Protein AF-A0A1I7U5K6-F1 (afdb_monomer_lite)

Radius of gyration: 32.51 Å; chains: 1; bounding box: 69×45×78 Å

Sequence (133 aa):
MLSASCRSSLAIRRLVSTSRSLNSSDKLPQETTKFSQIQKKKDDDMLETIDIEDLPRPQKRFAKQFEKVNQERVKEIFAKNYKNHISFAVLVGVVIGIYWYTMYSVKQETFLEEIDEEMAATNPKTHGHLAKK

Structure (mmCIF, N/CA/C/O backbone):
data_AF-A0A1I7U5K6-F1
#
_entry.id   AF-A0A1I7U5K6-F1
#
loop_
_atom_site.group_PDB
_atom_site.id
_atom_site.type_symbol
_atom_site.label_atom_id
_atom_site.label_alt_id
_atom_site.label_comp_id
_atom_site.label_asym_id
_atom_site.label_entity_id
_atom_site.label_seq_id
_atom_site.pdbx_PDB_ins_code
_atom_site.Cartn_x
_atom_site.Cartn_y
_atom_site.Cartn_z
_atom_site.occupancy
_atom_site.B_iso_or_equiv
_atom_site.auth_seq_id
_atom_site.auth_comp_id
_atom_site.auth_asym_id
_atom_site.auth_atom_id
_atom_site.pdbx_PDB_model_num
ATOM 1 N N . MET A 1 1 ? 35.101 -26.975 34.981 1.00 41.09 1 MET A N 1
ATOM 2 C CA . MET A 1 1 ? 33.632 -27.014 35.159 1.00 41.09 1 MET A CA 1
ATOM 3 C C . MET A 1 1 ? 33.004 -26.401 33.910 1.00 41.09 1 MET A C 1
ATOM 5 O O . MET A 1 1 ? 33.048 -25.194 33.768 1.00 41.09 1 MET A O 1
ATOM 9 N N . LEU A 1 2 ? 32.842 -27.144 32.813 1.00 43.34 2 LEU A N 1
ATOM 10 C CA . LEU A 1 2 ? 31.689 -27.987 32.444 1.00 43.34 2 LEU A CA 1
ATOM 11 C C . LEU A 1 2 ? 30.327 -27.261 32.475 1.00 43.34 2 LEU A C 1
ATOM 13 O O . LEU A 1 2 ? 29.670 -27.211 33.502 1.00 43.34 2 LEU A O 1
ATOM 17 N N . SER A 1 3 ? 29.944 -26.806 31.275 1.00 44.09 3 SER A N 1
ATOM 18 C CA . SER A 1 3 ? 28.617 -26.894 30.645 1.00 44.09 3 SER A CA 1
ATOM 19 C C . SER A 1 3 ? 27.432 -26.137 31.258 1.00 44.09 3 SER A C 1
ATOM 21 O O . SER A 1 3 ? 26.867 -26.540 32.268 1.00 44.09 3 SER A O 1
ATOM 23 N N . ALA A 1 4 ? 26.941 -25.136 30.521 1.00 52.34 4 ALA A N 1
ATOM 24 C CA . ALA A 1 4 ? 25.545 -24.711 30.569 1.00 52.34 4 ALA A CA 1
ATOM 25 C C . ALA A 1 4 ? 24.946 -24.834 29.159 1.00 52.34 4 ALA A C 1
ATOM 27 O O . ALA A 1 4 ? 25.047 -23.947 28.315 1.00 52.34 4 ALA A O 1
ATOM 28 N N . SER A 1 5 ? 24.362 -26.003 28.908 1.00 53.06 5 SER A N 1
ATOM 29 C CA . SER A 1 5 ? 23.528 -26.319 27.753 1.00 53.06 5 SER A CA 1
ATOM 30 C C . SER A 1 5 ? 22.145 -25.697 27.954 1.00 53.06 5 SER A C 1
ATOM 32 O O . SER A 1 5 ? 21.392 -26.163 28.806 1.00 53.06 5 SER A O 1
ATOM 34 N N . CYS A 1 6 ? 21.780 -24.687 27.162 1.00 48.22 6 CYS A N 1
ATOM 35 C CA . CYS A 1 6 ? 20.410 -24.175 27.103 1.00 48.22 6 CYS A CA 1
ATOM 36 C C . CYS A 1 6 ? 19.842 -24.452 25.704 1.00 48.22 6 CYS A C 1
ATOM 38 O O . CYS A 1 6 ? 20.168 -23.773 24.733 1.00 48.22 6 CYS A O 1
ATOM 40 N N . ARG A 1 7 ? 19.050 -25.524 25.587 1.00 52.50 7 ARG A N 1
ATOM 41 C CA . ARG A 1 7 ? 18.371 -25.925 24.348 1.00 52.50 7 ARG A CA 1
ATOM 42 C C . ARG A 1 7 ? 17.072 -25.131 24.211 1.00 52.50 7 ARG A C 1
ATOM 44 O O . ARG A 1 7 ? 16.110 -25.401 24.923 1.00 52.50 7 ARG A O 1
ATOM 51 N N . SER A 1 8 ? 17.024 -24.188 23.276 1.00 52.41 8 SER A N 1
ATOM 52 C CA . SER A 1 8 ? 15.787 -23.543 22.837 1.00 52.41 8 SER A CA 1
ATOM 53 C C . SER A 1 8 ? 15.010 -24.497 21.923 1.00 52.41 8 SER A C 1
ATOM 55 O O . SER A 1 8 ? 15.346 -24.715 20.762 1.00 52.41 8 SER A O 1
ATOM 57 N N . SER A 1 9 ? 13.965 -25.121 22.467 1.00 55.75 9 SER A N 1
ATOM 58 C CA . SER A 1 9 ? 13.021 -25.922 21.686 1.00 55.75 9 SER A CA 1
ATOM 59 C C . SER A 1 9 ? 12.075 -24.986 20.926 1.00 55.75 9 SER A C 1
ATOM 61 O O . SER A 1 9 ? 11.145 -24.422 21.499 1.00 55.75 9 SER A O 1
ATOM 63 N N . LEU A 1 10 ? 12.333 -24.783 19.633 1.00 54.69 10 LEU A N 1
ATOM 64 C CA . LEU A 1 10 ? 11.419 -24.098 18.719 1.00 54.69 10 LEU A CA 1
ATOM 65 C C . LEU A 1 10 ? 10.392 -25.109 18.193 1.00 54.69 10 LEU A C 1
ATOM 67 O O . LEU A 1 10 ? 10.672 -25.902 17.296 1.00 54.69 10 LEU A O 1
ATOM 71 N N . ALA A 1 11 ? 9.189 -25.091 18.766 1.00 59.56 11 ALA A N 1
ATOM 72 C CA . ALA A 1 11 ? 8.063 -25.879 18.281 1.00 59.56 11 ALA A CA 1
ATOM 73 C C . ALA A 1 11 ? 7.443 -25.215 17.037 1.00 59.56 11 ALA A C 1
ATOM 75 O O . ALA A 1 11 ? 6.704 -24.236 17.137 1.00 59.56 11 ALA A O 1
ATOM 76 N N . ILE A 1 12 ? 7.727 -25.768 15.857 1.00 59.75 12 ILE A N 1
ATOM 77 C CA . ILE A 1 12 ? 7.105 -25.374 14.587 1.00 59.75 12 ILE A CA 1
ATOM 78 C C . ILE A 1 12 ? 5.692 -25.970 14.542 1.00 59.75 12 ILE A C 1
ATOM 80 O O . ILE A 1 12 ? 5.506 -27.156 14.265 1.00 59.75 12 ILE A O 1
ATOM 84 N N . ARG A 1 13 ? 4.672 -25.155 14.831 1.00 61.38 13 ARG A N 1
ATOM 85 C CA . ARG A 1 13 ? 3.268 -25.541 14.630 1.00 61.38 13 ARG A CA 1
ATOM 86 C C . ARG A 1 13 ? 2.928 -25.421 13.144 1.00 61.38 13 ARG A C 1
ATOM 88 O O . ARG A 1 13 ? 2.903 -24.324 12.596 1.00 61.38 13 ARG A O 1
ATOM 95 N N . ARG A 1 14 ? 2.675 -26.561 12.496 1.00 56.38 14 ARG A N 1
ATOM 96 C CA . ARG A 1 14 ? 2.161 -26.639 11.121 1.00 56.38 14 ARG A CA 1
ATOM 97 C C . ARG A 1 14 ? 0.759 -26.022 11.062 1.00 56.38 14 ARG A C 1
ATOM 99 O O . ARG A 1 14 ? -0.131 -26.463 11.784 1.00 56.38 14 ARG A O 1
ATOM 106 N N . LEU A 1 15 ? 0.567 -25.028 10.198 1.00 60.62 15 LEU A N 1
ATOM 107 C CA . LEU A 1 15 ? -0.748 -24.500 9.837 1.00 60.62 15 LEU A CA 1
ATOM 108 C C . LEU A 1 15 ? -1.299 -25.324 8.668 1.00 60.62 15 LEU A C 1
ATOM 110 O O . LEU A 1 15 ? -0.674 -25.406 7.613 1.00 60.62 15 LEU A O 1
ATOM 114 N N . VAL A 1 16 ? -2.454 -25.954 8.871 1.00 57.62 16 VAL A N 1
ATOM 115 C CA . VAL A 1 16 ? -3.219 -26.616 7.809 1.00 57.62 16 VAL A CA 1
ATOM 116 C C . VAL A 1 16 ? -4.015 -25.542 7.071 1.00 57.62 16 VAL A C 1
ATOM 118 O O . VAL A 1 16 ? -4.807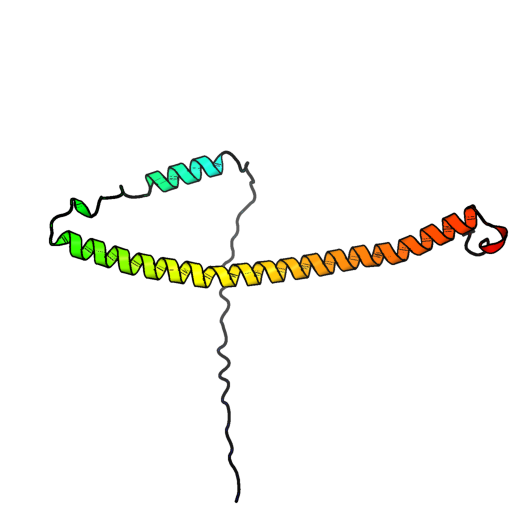 -24.820 7.674 1.00 57.62 16 VAL A O 1
ATOM 121 N N . SER A 1 17 ? -3.756 -25.420 5.771 1.00 49.94 17 SER A N 1
ATOM 122 C CA . SER A 1 17 ? -4.464 -24.531 4.852 1.00 49.94 17 SER A CA 1
ATOM 123 C C . SER A 1 17 ? -5.776 -25.185 4.423 1.00 49.94 17 SER A C 1
ATOM 125 O O . SER A 1 17 ? -5.759 -26.249 3.806 1.00 49.94 17 SER A O 1
ATOM 127 N N . THR A 1 18 ? -6.908 -24.557 4.740 1.00 57.91 18 THR A N 1
ATOM 128 C CA . THR A 1 18 ? -8.213 -24.926 4.180 1.00 57.91 18 THR A CA 1
ATOM 129 C C . THR A 1 18 ? -8.508 -23.987 3.018 1.00 57.91 18 THR A C 1
ATOM 131 O O . THR A 1 18 ? -8.932 -22.849 3.217 1.00 57.91 18 THR A O 1
ATOM 134 N N . SER A 1 19 ? -8.283 -24.454 1.793 1.00 50.62 19 SER A N 1
ATOM 135 C CA . SER A 1 19 ? -8.713 -23.776 0.573 1.00 50.62 19 SER A CA 1
ATOM 136 C C . SER A 1 19 ? -10.226 -23.941 0.399 1.00 50.62 19 SER A C 1
ATOM 138 O O . SER A 1 19 ? -10.729 -25.037 0.162 1.00 50.62 19 SER A O 1
ATOM 140 N N . ARG A 1 20 ? -10.978 -22.842 0.518 1.00 52.41 20 ARG A N 1
ATOM 141 C CA . ARG A 1 20 ? -12.389 -22.794 0.115 1.00 52.41 20 ARG A CA 1
ATOM 142 C C . ARG A 1 20 ? -12.460 -22.246 -1.312 1.00 52.41 20 ARG A C 1
ATOM 144 O O . ARG A 1 20 ? -12.141 -21.086 -1.548 1.00 52.41 20 ARG A O 1
ATOM 151 N N . SER A 1 21 ? -12.836 -23.115 -2.247 1.00 38.88 21 SER A N 1
ATOM 152 C CA . SER A 1 21 ? -13.135 -22.780 -3.642 1.00 38.88 21 SER A CA 1
ATOM 153 C C . SER A 1 21 ? -14.382 -21.891 -3.707 1.00 38.88 21 SER A C 1
ATOM 155 O O . SER A 1 21 ? -15.416 -22.230 -3.129 1.00 38.88 21 SER A O 1
ATOM 157 N N . LEU A 1 22 ? -14.270 -20.745 -4.380 1.00 42.78 22 LEU A N 1
ATOM 158 C CA . LEU A 1 22 ? -15.380 -19.853 -4.709 1.00 42.78 22 LEU A CA 1
ATOM 159 C C . LEU A 1 22 ? -15.510 -19.816 -6.232 1.00 42.78 22 LEU A C 1
ATOM 161 O O . LEU A 1 22 ? -14.758 -19.124 -6.912 1.00 42.78 22 LEU A O 1
ATOM 165 N N . ASN A 1 23 ? -16.469 -20.579 -6.753 1.00 46.06 23 ASN A N 1
ATOM 166 C CA . ASN A 1 23 ? -16.997 -20.373 -8.094 1.00 46.06 23 ASN A CA 1
ATOM 167 C C . ASN A 1 23 ? -17.968 -19.192 -8.036 1.00 46.06 23 ASN A C 1
ATOM 169 O O . ASN A 1 23 ? -19.039 -19.317 -7.445 1.00 46.06 23 ASN A O 1
ATOM 173 N N . SER A 1 24 ? -17.616 -18.081 -8.678 1.00 41.44 24 SER A N 1
ATOM 174 C CA . SER A 1 24 ? -18.558 -17.000 -8.964 1.00 41.44 24 SER A CA 1
ATOM 175 C C . SER A 1 24 ? -18.373 -16.572 -10.408 1.00 41.44 24 SER A C 1
ATOM 177 O O . SER A 1 24 ? -17.386 -15.934 -10.758 1.00 41.44 24 SER A O 1
ATOM 179 N N . SER A 1 25 ? -19.327 -16.984 -11.239 1.00 44.12 25 SER A N 1
ATOM 180 C CA . SER A 1 25 ? -19.475 -16.549 -12.619 1.00 44.12 25 SER A CA 1
ATOM 181 C C . SER A 1 25 ? -19.663 -15.036 -12.694 1.00 44.12 25 SER A C 1
ATOM 183 O O . SER A 1 25 ? -20.413 -14.446 -11.912 1.00 44.12 25 SER A O 1
ATOM 185 N N . ASP A 1 26 ? -18.986 -14.440 -13.668 1.00 49.00 26 ASP A N 1
ATOM 186 C CA . ASP A 1 26 ? -19.036 -13.029 -14.009 1.00 49.00 26 ASP A CA 1
ATOM 187 C C . ASP A 1 26 ? -20.462 -12.506 -14.198 1.00 49.00 26 ASP A C 1
ATOM 189 O O . ASP A 1 26 ? -21.263 -13.083 -14.936 1.00 49.00 26 ASP A O 1
ATOM 193 N N . LYS A 1 27 ? -20.731 -11.346 -13.591 1.00 47.31 27 LYS A N 1
ATOM 194 C CA . LYS A 1 27 ? -21.427 -10.214 -14.220 1.00 47.31 27 LYS A CA 1
ATOM 195 C C . LYS A 1 27 ? -21.234 -8.972 -13.354 1.00 47.31 27 LYS A C 1
ATOM 197 O O . LYS A 1 27 ? -21.650 -8.930 -12.200 1.00 47.31 27 LYS A O 1
ATOM 202 N N . LEU A 1 28 ? -20.581 -7.971 -13.939 1.00 45.38 28 LEU A N 1
ATOM 203 C CA . LEU A 1 28 ? -20.288 -6.658 -13.370 1.00 45.38 28 LEU A CA 1
ATOM 204 C C . LEU A 1 28 ? -21.487 -5.709 -13.569 1.00 45.38 28 LEU A C 1
ATOM 206 O O . LEU A 1 28 ? -21.922 -5.530 -14.705 1.00 45.38 28 LEU A O 1
ATOM 210 N N . PRO A 1 29 ? -22.013 -5.069 -12.507 1.00 47.97 29 PRO A N 1
ATOM 211 C CA . PRO A 1 29 ? -22.793 -3.844 -12.661 1.00 47.97 29 PRO A CA 1
ATOM 212 C C . PRO A 1 29 ? -22.330 -2.698 -11.742 1.00 47.97 29 PRO A C 1
ATOM 214 O O . PRO A 1 29 ? -22.178 -2.886 -10.529 1.00 47.97 29 PRO A O 1
ATOM 217 N N . GLN A 1 30 ? -22.162 -1.539 -12.396 1.00 47.91 30 GLN A N 1
ATOM 218 C CA . GLN A 1 30 ? -22.263 -0.130 -11.971 1.00 47.91 30 GLN A CA 1
ATOM 219 C C . GLN A 1 30 ? -22.218 0.168 -10.457 1.00 47.91 30 GLN A C 1
ATOM 221 O O . GLN A 1 30 ? -23.117 -0.186 -9.694 1.00 47.91 30 GLN A O 1
ATOM 226 N N . GLU A 1 31 ? -21.174 0.891 -10.043 1.00 52.00 31 GLU A N 1
ATOM 227 C CA . GLU A 1 31 ? -20.805 1.140 -8.641 1.00 52.00 31 GLU A CA 1
ATOM 228 C C . GLU A 1 31 ? -21.646 2.198 -7.903 1.00 52.00 31 GLU A C 1
ATOM 230 O O . GLU A 1 31 ? -21.684 2.193 -6.674 1.00 52.00 31 GLU A O 1
ATOM 235 N N . THR A 1 32 ? -22.372 3.081 -8.591 1.00 51.50 32 THR A N 1
ATOM 236 C CA . THR A 1 32 ? -23.015 4.241 -7.938 1.00 51.50 32 THR A CA 1
ATOM 237 C C . THR A 1 32 ? -24.357 3.917 -7.274 1.00 51.50 32 THR A C 1
ATOM 239 O O . THR A 1 32 ? -24.649 4.413 -6.187 1.00 51.50 32 THR A O 1
ATOM 242 N N . THR A 1 33 ? -25.174 3.041 -7.864 1.00 51.44 33 THR A N 1
ATOM 243 C CA . THR A 1 33 ? -26.511 2.706 -7.332 1.00 51.44 33 THR A CA 1
ATOM 244 C C . THR A 1 33 ? -26.448 1.720 -6.163 1.00 51.44 33 THR A C 1
ATOM 246 O O . THR A 1 33 ? -27.269 1.773 -5.247 1.00 51.44 33 THR A O 1
ATOM 249 N N . LYS A 1 34 ? -25.443 0.837 -6.150 1.00 55.66 34 LYS A N 1
ATOM 250 C CA . LYS A 1 34 ? -25.295 -0.186 -5.107 1.00 55.66 34 LYS A CA 1
ATOM 251 C C . LYS A 1 34 ? -24.977 0.410 -3.747 1.00 55.66 34 LYS A C 1
ATOM 253 O O . LYS A 1 34 ? -25.514 -0.067 -2.759 1.00 55.66 34 LYS A O 1
ATOM 258 N N . PHE A 1 35 ? -24.151 1.452 -3.680 1.00 55.44 35 PHE A N 1
ATOM 259 C CA . PHE A 1 35 ? -23.757 2.047 -2.401 1.00 55.44 35 PHE A CA 1
ATOM 260 C C . PHE A 1 35 ? -24.965 2.612 -1.634 1.00 55.44 35 PHE A C 1
ATOM 262 O O . PHE A 1 35 ? -25.117 2.360 -0.442 1.00 55.44 35 PHE A O 1
ATOM 269 N N . SER A 1 36 ? -25.880 3.277 -2.349 1.00 58.81 36 SER A N 1
ATOM 270 C CA . SER A 1 36 ? -27.155 3.776 -1.812 1.00 58.81 36 SER A CA 1
ATOM 271 C C . SER A 1 36 ? -28.072 2.648 -1.323 1.00 58.81 36 SER A C 1
ATOM 273 O O . SER A 1 36 ? -28.634 2.732 -0.232 1.00 58.81 36 SER A O 1
ATOM 275 N N . GLN A 1 37 ? -28.200 1.572 -2.105 1.00 59.66 37 GLN A N 1
ATOM 276 C CA . GLN A 1 37 ? -29.021 0.413 -1.739 1.00 59.66 37 GLN A CA 1
ATOM 277 C C . GLN A 1 37 ? -28.420 -0.388 -0.572 1.00 59.66 37 GLN A C 1
ATOM 279 O O . GLN A 1 37 ? -29.155 -0.927 0.248 1.00 59.66 37 GLN A O 1
ATOM 284 N N . ILE A 1 38 ? -27.089 -0.434 -0.467 1.00 60.00 38 ILE A N 1
ATOM 285 C CA . ILE A 1 38 ? -26.356 -1.087 0.625 1.00 60.00 38 ILE A CA 1
ATOM 286 C C . ILE A 1 38 ? -26.493 -0.305 1.934 1.00 60.00 38 ILE A C 1
ATOM 288 O O . ILE A 1 38 ? -26.584 -0.933 2.985 1.00 60.00 38 ILE A O 1
ATOM 292 N N . GLN A 1 39 ? -26.510 1.033 1.890 1.00 60.88 39 GLN A N 1
ATOM 293 C CA . GLN A 1 39 ? -26.769 1.849 3.081 1.00 60.88 39 GLN A CA 1
ATOM 294 C C . GLN A 1 39 ? -28.200 1.660 3.581 1.00 60.88 39 GLN A C 1
ATOM 296 O O . GLN A 1 39 ? -28.377 1.240 4.716 1.00 60.88 39 GLN A O 1
ATOM 301 N N . LYS A 1 40 ? -29.204 1.820 2.705 1.00 60.72 40 LYS A N 1
ATOM 302 C CA . LYS A 1 40 ? -30.614 1.636 3.091 1.00 60.72 40 LYS A CA 1
ATOM 303 C C . LYS A 1 40 ? -30.894 0.256 3.683 1.00 60.72 40 LYS A C 1
ATOM 305 O O . LYS A 1 40 ? -31.541 0.151 4.712 1.00 60.72 40 LYS A O 1
ATOM 310 N N . LYS A 1 41 ? -30.337 -0.801 3.082 1.00 62.75 41 LYS A N 1
ATOM 311 C CA . LYS A 1 41 ? -30.497 -2.161 3.606 1.00 62.75 41 LYS A CA 1
ATOM 312 C C . LYS A 1 41 ? -29.813 -2.362 4.965 1.00 62.75 41 LYS A C 1
ATOM 314 O O . LYS A 1 41 ? -30.313 -3.118 5.783 1.00 62.75 41 LYS A O 1
ATOM 319 N N . LYS A 1 42 ? -28.676 -1.702 5.213 1.00 62.12 42 LYS A N 1
ATOM 320 C CA . LYS A 1 42 ? -28.010 -1.754 6.522 1.00 62.12 42 LYS A CA 1
ATOM 321 C C . LYS A 1 42 ? -28.840 -1.090 7.608 1.00 62.12 42 LYS A C 1
ATOM 323 O O . LYS A 1 42 ? -28.871 -1.622 8.708 1.00 62.12 42 LYS A O 1
ATOM 328 N N . ASP A 1 43 ? -29.476 0.032 7.294 1.00 64.94 43 ASP A N 1
ATOM 329 C CA . ASP A 1 43 ? -30.257 0.797 8.262 1.00 64.94 43 ASP A CA 1
ATOM 330 C C . ASP A 1 43 ? -31.578 0.085 8.608 1.00 64.94 43 ASP A C 1
ATOM 332 O O . ASP A 1 43 ? -31.945 0.044 9.777 1.00 64.94 43 ASP A O 1
ATOM 336 N N . ASP A 1 44 ? -32.223 -0.569 7.631 1.00 69.88 44 ASP A N 1
ATOM 337 C CA . ASP A 1 44 ? -33.446 -1.368 7.843 1.00 69.88 44 ASP A CA 1
ATOM 338 C C . ASP A 1 44 ? -33.199 -2.662 8.654 1.00 69.88 44 ASP A C 1
ATOM 340 O O . ASP A 1 44 ? -34.097 -3.153 9.339 1.00 69.88 44 ASP A O 1
ATOM 344 N N . ASP A 1 45 ? -31.984 -3.221 8.594 1.00 71.81 45 ASP A N 1
ATOM 345 C CA . ASP A 1 45 ? -31.581 -4.420 9.347 1.00 71.81 45 ASP A CA 1
ATOM 346 C C . ASP A 1 45 ? -31.090 -4.088 10.781 1.00 71.81 45 ASP A C 1
ATOM 348 O O . ASP A 1 45 ? -30.804 -4.996 11.572 1.00 71.81 45 ASP A O 1
ATOM 352 N N . MET A 1 46 ? -30.957 -2.802 11.134 1.00 67.56 46 MET A N 1
ATOM 353 C CA . MET A 1 46 ? -30.513 -2.350 12.457 1.00 67.56 46 MET A CA 1
ATOM 354 C C . MET A 1 46 ? -31.711 -2.053 13.370 1.00 67.56 46 MET A C 1
ATOM 356 O O . MET A 1 46 ? -32.683 -1.423 12.971 1.00 67.56 46 MET A O 1
ATOM 360 N N . LEU A 1 47 ? -31.630 -2.479 14.635 1.00 69.62 47 LEU A N 1
ATOM 361 C CA . LEU A 1 47 ? -32.608 -2.085 15.656 1.00 69.62 47 LEU A CA 1
ATOM 362 C C . LEU A 1 47 ? -32.569 -0.57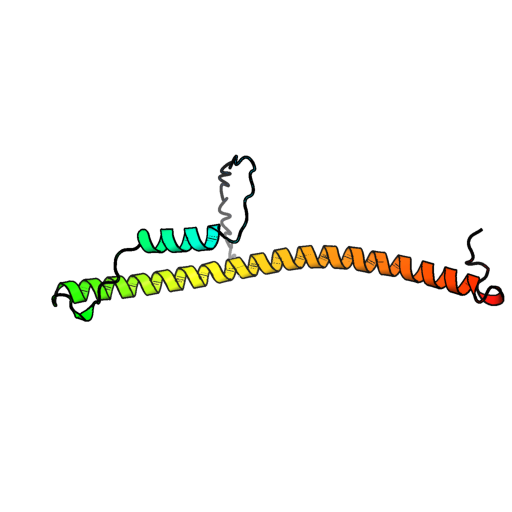0 15.903 1.00 69.62 47 LEU A C 1
ATOM 364 O O . LEU A 1 47 ? -31.498 0.039 15.854 1.00 69.62 47 LEU A O 1
ATOM 368 N N . GLU A 1 48 ? -33.723 0.005 16.255 1.00 68.31 48 GLU A N 1
ATOM 369 C CA . GLU A 1 48 ? -33.809 1.387 16.731 1.00 68.31 48 GLU A CA 1
ATOM 370 C C . GLU A 1 48 ? -32.836 1.613 17.898 1.00 68.31 48 GLU A C 1
ATOM 372 O O . GLU A 1 48 ? -32.721 0.800 18.823 1.00 68.31 48 GLU A O 1
ATOM 377 N N . THR A 1 49 ? -32.107 2.728 17.855 1.00 66.06 49 THR A N 1
ATOM 378 C CA . THR A 1 49 ? -31.203 3.126 18.934 1.00 66.06 49 THR A CA 1
ATOM 379 C C . THR A 1 49 ? -32.024 3.541 20.148 1.00 66.06 49 THR A C 1
ATOM 381 O O . THR A 1 49 ? -32.590 4.629 20.177 1.00 66.06 49 THR A O 1
ATOM 384 N N . ILE A 1 50 ? -32.099 2.666 21.149 1.00 63.97 50 ILE A N 1
ATOM 385 C CA . ILE A 1 50 ? -32.776 2.957 22.415 1.00 63.97 50 ILE A CA 1
ATOM 386 C C . ILE A 1 50 ? -31.889 3.887 23.251 1.00 63.97 50 ILE A C 1
ATOM 388 O O . ILE A 1 50 ? -30.744 3.540 23.558 1.00 63.97 50 ILE A O 1
ATOM 392 N N . ASP A 1 51 ? -32.432 5.027 23.684 1.00 62.38 51 ASP A N 1
ATOM 393 C CA . ASP A 1 51 ? -31.761 5.907 24.640 1.00 62.38 51 ASP A CA 1
ATOM 394 C C . ASP A 1 51 ? -31.678 5.237 26.020 1.00 62.38 51 ASP A C 1
ATOM 396 O O . ASP A 1 51 ? -32.667 4.988 26.711 1.00 62.38 51 ASP A O 1
ATOM 400 N N . ILE A 1 52 ? -30.450 4.954 26.458 1.00 60.38 52 ILE A N 1
ATOM 401 C CA . ILE A 1 52 ? -30.133 4.229 27.705 1.00 60.38 52 ILE A CA 1
ATOM 402 C C . ILE A 1 52 ? -30.592 5.012 28.954 1.00 60.38 52 ILE A C 1
ATOM 404 O O . ILE A 1 52 ? -30.626 4.483 30.074 1.00 60.38 52 ILE A O 1
ATOM 408 N N . GLU A 1 53 ? -30.917 6.296 28.797 1.00 64.50 53 GLU A N 1
ATOM 409 C CA . GLU A 1 53 ? -31.313 7.163 29.899 1.00 64.50 53 GLU A CA 1
ATOM 410 C C . GLU A 1 53 ? -32.744 6.930 30.381 1.00 64.50 53 GLU A C 1
ATOM 412 O O . GLU A 1 53 ? -32.938 6.992 31.601 1.00 64.50 53 GLU A O 1
ATOM 417 N N . ASP A 1 54 ? -33.651 6.550 29.474 1.00 72.88 54 ASP A N 1
ATOM 418 C CA . ASP A 1 54 ? -35.095 6.369 29.707 1.00 72.88 54 ASP A CA 1
ATOM 419 C C . ASP A 1 54 ? -35.464 4.944 30.181 1.00 72.88 54 ASP A C 1
ATOM 421 O O . ASP A 1 54 ? -36.619 4.586 30.408 1.00 72.88 54 ASP A O 1
ATOM 425 N N . LEU A 1 55 ? -34.449 4.094 30.371 1.00 65.31 55 LEU A N 1
ATOM 426 C CA . LEU A 1 55 ? -34.620 2.686 30.712 1.00 65.31 55 LEU A CA 1
ATOM 427 C C . LEU A 1 55 ? -34.770 2.470 32.238 1.00 65.31 55 LEU A C 1
ATOM 429 O O . LEU A 1 55 ? -34.018 3.066 33.026 1.00 65.31 55 LEU A O 1
ATOM 433 N N . PRO A 1 56 ? -35.658 1.560 32.699 1.00 70.50 56 PRO A N 1
ATOM 434 C CA . PRO A 1 56 ? -35.817 1.214 34.112 1.00 70.50 56 PRO A CA 1
ATOM 435 C C . PRO A 1 56 ? -34.477 0.933 34.808 1.00 70.50 56 PRO A C 1
ATOM 437 O O . PRO A 1 56 ? -33.625 0.211 34.283 1.00 70.50 56 PRO A O 1
ATOM 440 N N . ARG A 1 57 ? -34.286 1.465 36.028 1.00 69.88 57 ARG A N 1
ATOM 441 C CA . ARG A 1 57 ? -33.017 1.400 36.795 1.00 69.88 57 ARG A CA 1
ATOM 442 C C . ARG A 1 57 ? -32.296 0.033 36.780 1.00 69.88 57 ARG A C 1
ATOM 444 O O . ARG A 1 57 ? -31.065 0.047 36.691 1.00 69.88 57 ARG A O 1
ATOM 451 N N . PRO A 1 58 ? -32.985 -1.126 36.861 1.00 72.81 58 PRO A N 1
ATOM 452 C CA . PRO A 1 58 ? -32.335 -2.436 36.767 1.00 72.81 58 PRO A CA 1
ATOM 453 C C . PRO A 1 58 ? -31.742 -2.724 35.378 1.00 72.81 58 PRO A C 1
ATOM 455 O O . PRO A 1 58 ? -30.607 -3.180 35.272 1.00 72.81 58 PRO A O 1
ATOM 458 N N . GLN A 1 59 ? -32.472 -2.400 34.310 1.00 66.31 59 GLN A N 1
ATOM 459 C CA . GLN A 1 59 ? -32.084 -2.646 32.916 1.00 66.31 59 GLN A CA 1
ATOM 460 C C . GLN A 1 59 ? -30.959 -1.700 32.465 1.00 66.31 59 GLN A C 1
ATOM 462 O O . GLN A 1 59 ? -30.059 -2.101 31.728 1.00 66.31 59 GLN A O 1
ATOM 467 N N . LYS A 1 60 ? -30.921 -0.483 33.025 1.00 74.81 60 LYS A N 1
ATOM 468 C CA . LYS A 1 60 ? -29.867 0.517 32.789 1.00 74.81 60 LYS A CA 1
ATOM 469 C C . LYS A 1 60 ? -28.457 0.026 33.143 1.00 74.81 60 LYS A C 1
ATOM 471 O O . LYS A 1 60 ? -27.481 0.437 32.518 1.00 74.81 60 LYS A O 1
ATOM 476 N N . ARG A 1 61 ? -28.316 -0.858 34.141 1.00 71.38 61 ARG A N 1
ATOM 477 C CA . ARG A 1 61 ? -27.007 -1.428 34.519 1.00 71.38 61 ARG A CA 1
ATOM 478 C C . ARG A 1 61 ? -26.517 -2.464 33.512 1.00 71.38 61 ARG A C 1
ATOM 480 O O . ARG A 1 61 ? -25.338 -2.445 33.169 1.00 71.38 61 ARG A O 1
ATOM 487 N N . PHE A 1 62 ? -27.417 -3.303 33.009 1.00 71.00 62 PHE A N 1
ATOM 488 C CA . PHE A 1 62 ? -27.096 -4.307 31.996 1.00 71.00 62 PHE A CA 1
ATOM 489 C C . PHE A 1 62 ? -26.772 -3.666 30.643 1.00 71.00 62 PHE A C 1
ATOM 491 O O . PHE A 1 62 ? -25.787 -4.049 30.017 1.00 71.00 62 PHE A O 1
ATOM 498 N N . ALA A 1 63 ? -27.514 -2.625 30.251 1.00 75.62 63 ALA A N 1
ATOM 499 C CA . ALA A 1 63 ? -27.224 -1.846 29.047 1.00 75.62 63 ALA A CA 1
ATOM 500 C C . ALA A 1 63 ? -25.814 -1.226 29.093 1.00 75.62 63 ALA A C 1
ATOM 502 O O . ALA A 1 63 ? -25.011 -1.427 28.183 1.00 75.62 63 ALA A O 1
ATOM 503 N N . LYS A 1 64 ? -25.453 -0.574 30.209 1.00 74.62 64 LYS A N 1
ATOM 504 C CA . LYS A 1 64 ? -24.112 0.011 30.394 1.00 74.62 64 LYS A CA 1
ATOM 505 C C . LYS A 1 64 ? -22.983 -1.022 30.416 1.00 74.62 64 LYS A C 1
ATOM 507 O O . LYS A 1 64 ? -21.857 -0.703 30.041 1.00 74.62 64 LYS A O 1
ATOM 512 N N . GLN A 1 65 ? -23.239 -2.239 30.892 1.00 72.88 65 GLN A N 1
ATOM 513 C CA . GLN A 1 65 ? -22.243 -3.314 30.867 1.00 72.88 65 GLN A CA 1
ATOM 514 C C . GLN A 1 65 ? -22.023 -3.839 29.446 1.00 72.88 65 GLN A C 1
ATOM 516 O O . GLN A 1 65 ? -20.877 -4.019 29.038 1.00 72.88 65 GLN A O 1
ATOM 521 N N . PHE A 1 66 ? -23.100 -4.021 28.681 1.00 73.50 66 PHE A N 1
ATOM 522 C CA . PHE A 1 66 ? -23.019 -4.431 27.280 1.00 73.50 66 PHE A CA 1
ATOM 523 C C . PHE A 1 66 ? -22.280 -3.412 26.419 1.00 73.50 66 PHE A C 1
ATOM 525 O O . PHE A 1 66 ? -21.425 -3.784 25.617 1.00 73.50 66 PHE A O 1
ATOM 532 N N . GLU A 1 67 ? -22.559 -2.129 26.628 1.00 75.75 67 GLU A N 1
ATOM 533 C CA . GLU A 1 67 ? -21.905 -1.051 25.899 1.00 75.75 67 GLU A CA 1
ATOM 534 C C . GLU A 1 67 ? -20.387 -1.040 26.135 1.00 75.75 67 GLU A C 1
ATOM 536 O O . GLU A 1 67 ? -19.611 -1.004 25.179 1.00 75.75 67 GLU A O 1
ATOM 541 N N . LYS A 1 68 ? -19.947 -1.164 27.395 1.00 77.44 68 LYS A N 1
ATOM 542 C CA . LYS A 1 68 ? -18.517 -1.209 27.741 1.00 77.44 68 LYS A CA 1
ATOM 543 C C . LYS A 1 68 ? -17.793 -2.384 27.084 1.00 77.44 68 LYS A C 1
ATOM 545 O O . LYS A 1 68 ? -16.755 -2.189 26.457 1.00 77.44 68 LYS A O 1
ATOM 550 N N . VAL A 1 69 ? -18.365 -3.585 27.165 1.00 76.81 69 VAL A N 1
ATOM 551 C CA . VAL A 1 69 ? -17.770 -4.793 26.567 1.00 76.81 69 VAL A CA 1
ATOM 552 C C . VAL A 1 69 ? -17.742 -4.701 25.038 1.00 76.81 69 VAL A C 1
ATOM 554 O O . VAL A 1 69 ? -16.794 -5.167 24.405 1.00 76.81 69 VAL A O 1
ATOM 557 N N . ASN A 1 70 ? -18.750 -4.078 24.421 1.00 79.75 70 ASN A N 1
ATOM 558 C CA . ASN A 1 70 ? -18.772 -3.882 22.976 1.00 79.75 70 ASN A CA 1
ATOM 559 C C . ASN A 1 70 ? -17.691 -2.886 22.524 1.00 79.75 70 ASN A C 1
ATOM 561 O O . ASN A 1 70 ? -16.950 -3.164 21.583 1.00 79.75 70 ASN A O 1
ATOM 565 N N . GLN A 1 71 ? -17.534 -1.765 23.233 1.00 76.62 71 GLN A N 1
ATOM 566 C CA . GLN A 1 71 ? -16.499 -0.771 22.930 1.00 76.62 71 GLN A CA 1
ATOM 567 C C . GLN A 1 71 ? -15.082 -1.358 23.012 1.00 76.62 71 GLN A C 1
ATOM 569 O O . GLN A 1 71 ? -14.235 -1.035 22.179 1.00 76.62 71 GLN A O 1
ATOM 574 N N . GLU A 1 72 ? -14.815 -2.234 23.981 1.00 78.88 72 GLU A N 1
ATOM 575 C CA . GLU A 1 72 ? -13.524 -2.921 24.112 1.00 78.88 72 GLU A CA 1
ATOM 576 C C . GLU A 1 72 ? -13.251 -3.861 22.931 1.00 78.88 72 GLU A C 1
ATOM 578 O O . GLU A 1 72 ? -12.182 -3.793 22.319 1.00 78.88 72 GLU A O 1
ATOM 583 N N . ARG A 1 73 ? -14.240 -4.676 22.543 1.00 77.81 73 ARG A N 1
ATOM 584 C CA . ARG A 1 73 ? -14.125 -5.591 21.395 1.00 77.81 73 ARG A CA 1
ATOM 585 C C . ARG A 1 73 ? -13.915 -4.844 20.086 1.00 77.81 73 ARG A C 1
ATOM 587 O O . ARG A 1 73 ? -13.067 -5.229 19.287 1.00 77.81 73 ARG A O 1
ATOM 594 N N . VAL A 1 74 ? -14.665 -3.766 19.873 1.00 76.88 74 VAL A N 1
ATOM 595 C CA . VAL A 1 74 ? -14.547 -2.935 18.673 1.00 76.88 74 VAL A CA 1
ATOM 596 C C . VAL A 1 74 ? -13.142 -2.338 18.586 1.00 76.88 74 VAL A C 1
ATOM 598 O O . VAL A 1 74 ? -12.485 -2.479 17.555 1.00 76.88 74 VAL A O 1
ATOM 601 N N . LYS A 1 75 ? -12.625 -1.760 19.678 1.00 76.00 75 LYS A N 1
ATOM 602 C CA . LYS A 1 75 ? -11.255 -1.218 19.725 1.00 76.00 75 LYS A CA 1
ATOM 603 C C . LYS A 1 75 ? -10.199 -2.276 19.409 1.00 76.00 75 LYS A C 1
ATOM 605 O O . LYS A 1 75 ? -9.266 -2.001 18.656 1.00 76.00 75 LYS A O 1
ATOM 610 N N . GLU A 1 76 ? -10.351 -3.487 19.937 1.00 76.12 76 GLU A N 1
ATOM 611 C CA . GLU A 1 76 ? -9.416 -4.582 19.681 1.00 76.12 76 GLU A CA 1
ATOM 612 C C . GLU A 1 76 ? -9.466 -5.067 18.222 1.00 76.12 76 GLU A C 1
ATOM 614 O O . GLU A 1 76 ? -8.418 -5.299 17.614 1.00 76.12 76 GLU A O 1
ATOM 619 N N . ILE A 1 77 ? -10.661 -5.165 17.632 1.00 77.38 77 ILE A N 1
ATOM 620 C CA . ILE A 1 77 ? -10.847 -5.519 16.217 1.00 77.38 77 ILE A CA 1
ATOM 621 C C . ILE A 1 77 ? -10.198 -4.466 15.312 1.00 77.38 77 ILE A C 1
ATOM 623 O O . ILE A 1 77 ? -9.453 -4.823 14.397 1.00 77.38 77 ILE A O 1
ATOM 627 N N . PHE A 1 78 ? -10.410 -3.177 15.588 1.00 71.31 78 PHE A N 1
ATOM 628 C CA . PHE A 1 78 ? -9.792 -2.096 14.817 1.00 71.31 78 PHE A CA 1
ATOM 629 C C . PHE A 1 78 ? -8.264 -2.106 14.930 1.00 71.31 78 PHE A C 1
ATOM 631 O O . PHE A 1 78 ? -7.571 -2.030 13.914 1.00 71.31 78 PHE A O 1
ATOM 638 N N . ALA A 1 79 ? -7.725 -2.273 16.139 1.00 75.50 79 ALA A N 1
ATOM 639 C CA . ALA A 1 79 ? -6.281 -2.322 16.354 1.00 75.50 79 ALA A CA 1
ATOM 640 C C . ALA A 1 79 ? -5.620 -3.523 15.653 1.00 75.50 79 ALA A C 1
ATOM 642 O O . ALA A 1 79 ? -4.526 -3.397 15.095 1.00 75.50 79 ALA A O 1
ATOM 643 N N . LYS A 1 80 ? -6.280 -4.689 15.657 1.00 71.94 80 LYS A N 1
ATOM 644 C CA . LYS A 1 80 ? -5.785 -5.897 14.981 1.00 71.94 80 LYS A CA 1
ATOM 645 C C . LYS A 1 80 ? -5.865 -5.778 13.457 1.00 71.94 80 LYS A C 1
ATOM 647 O O . LYS A 1 80 ? -4.905 -6.144 12.781 1.00 71.94 80 LYS A O 1
ATOM 652 N N . ASN A 1 81 ? -6.942 -5.211 12.915 1.00 75.00 81 ASN A N 1
ATOM 653 C CA . ASN A 1 81 ? -7.110 -5.062 11.467 1.00 75.00 81 ASN A CA 1
ATOM 654 C C . ASN A 1 81 ? -6.198 -3.987 10.862 1.00 75.00 81 ASN A C 1
ATOM 656 O O . ASN A 1 81 ? -5.738 -4.148 9.733 1.00 75.00 81 ASN A O 1
ATOM 660 N N . TYR A 1 82 ? -5.855 -2.935 11.612 1.00 79.50 82 TYR A N 1
ATOM 661 C CA . TYR A 1 82 ? -4.973 -1.871 11.122 1.00 79.50 82 TYR A CA 1
ATOM 662 C C . TYR A 1 82 ? -3.588 -2.390 10.704 1.00 79.50 82 TYR A C 1
ATOM 664 O O . TYR A 1 82 ? -3.064 -2.030 9.650 1.00 79.50 82 TYR A O 1
ATOM 672 N N . LYS A 1 83 ? -3.021 -3.320 11.482 1.00 79.38 83 LYS A N 1
ATOM 673 C CA . LYS A 1 83 ? -1.725 -3.940 11.167 1.00 79.38 83 LYS A CA 1
ATOM 674 C C . LYS A 1 83 ? -1.770 -4.781 9.887 1.00 79.38 83 LYS A C 1
ATOM 676 O O . LYS A 1 83 ? -0.785 -4.817 9.157 1.00 79.38 83 LYS A O 1
ATOM 681 N N . ASN A 1 84 ? -2.909 -5.413 9.601 1.00 86.69 84 ASN A N 1
ATOM 682 C CA . ASN A 1 84 ? -3.088 -6.233 8.403 1.00 86.69 84 ASN A CA 1
ATOM 683 C C . ASN A 1 84 ? -3.269 -5.385 7.129 1.00 86.69 84 ASN A C 1
ATOM 685 O O . ASN A 1 84 ? -2.879 -5.791 6.040 1.00 86.69 84 ASN A O 1
ATOM 689 N N . HIS A 1 85 ? -3.817 -4.174 7.258 1.00 88.62 85 HIS A N 1
ATOM 690 C CA . HIS A 1 85 ? -3.871 -3.226 6.144 1.00 88.62 85 HIS A CA 1
ATOM 691 C C . HIS A 1 85 ? -2.497 -2.643 5.814 1.00 88.62 85 HIS A C 1
ATOM 693 O O . HIS A 1 85 ? -2.168 -2.496 4.639 1.00 88.62 85 HIS A O 1
ATOM 699 N N . ILE A 1 86 ? -1.673 -2.361 6.828 1.00 92.69 86 ILE A N 1
ATOM 700 C CA . ILE A 1 86 ? -0.301 -1.885 6.612 1.00 92.69 86 ILE A CA 1
ATOM 701 C C . ILE A 1 86 ? 0.530 -2.938 5.879 1.00 92.69 86 ILE A C 1
ATOM 703 O O . ILE A 1 86 ? 1.197 -2.607 4.902 1.00 92.69 86 ILE A O 1
ATOM 707 N N . SER A 1 87 ? 0.481 -4.203 6.308 1.00 92.00 87 SER A N 1
ATOM 708 C CA . SER A 1 87 ? 1.227 -5.271 5.633 1.00 92.00 87 SER A CA 1
ATOM 709 C C . SER A 1 87 ? 0.792 -5.431 4.175 1.00 92.00 87 SER A C 1
ATOM 711 O O . SER A 1 87 ? 1.643 -5.561 3.296 1.00 92.00 87 SER A O 1
ATOM 713 N N . PHE A 1 88 ? -0.511 -5.344 3.900 1.00 94.94 88 PHE A N 1
ATOM 714 C CA . PHE A 1 88 ? -1.033 -5.353 2.537 1.00 94.94 88 PHE A CA 1
ATOM 715 C C . PHE A 1 88 ? -0.517 -4.168 1.707 1.00 94.94 88 PHE A C 1
ATOM 717 O O . PHE A 1 88 ? -0.030 -4.369 0.597 1.00 94.94 88 PHE A O 1
ATOM 724 N N . ALA A 1 89 ? -0.554 -2.950 2.254 1.00 96.00 89 ALA A N 1
ATOM 725 C CA . ALA A 1 89 ? -0.061 -1.755 1.571 1.00 96.00 89 ALA A CA 1
ATOM 726 C C . ALA A 1 89 ? 1.435 -1.854 1.236 1.00 96.00 89 ALA A C 1
ATOM 728 O O . ALA A 1 89 ? 1.844 -1.497 0.133 1.00 96.00 89 ALA A O 1
ATOM 729 N N . VAL A 1 90 ? 2.244 -2.391 2.155 1.00 97.31 90 VAL A N 1
ATOM 730 C CA . VAL A 1 90 ? 3.677 -2.617 1.924 1.00 97.31 90 VAL A CA 1
ATOM 731 C C . VAL A 1 90 ? 3.895 -3.632 0.804 1.00 97.31 90 VAL A C 1
ATOM 733 O O . VAL A 1 90 ? 4.672 -3.362 -0.107 1.00 97.31 90 VAL A O 1
ATOM 736 N N . LEU A 1 91 ? 3.194 -4.770 0.823 1.00 96.88 91 LEU A N 1
ATOM 737 C CA . LEU A 1 91 ? 3.330 -5.794 -0.219 1.00 96.88 91 LEU A CA 1
ATOM 738 C C . LEU A 1 91 ? 2.955 -5.255 -1.604 1.00 96.88 91 LEU A C 1
ATOM 740 O O . LEU A 1 91 ? 3.696 -5.460 -2.564 1.00 96.88 91 LEU A O 1
ATOM 744 N N . VAL A 1 92 ? 1.845 -4.520 -1.702 1.00 97.81 92 VAL A N 1
ATOM 745 C CA . VAL A 1 92 ? 1.422 -3.878 -2.955 1.00 97.81 92 VAL A CA 1
ATOM 746 C C . VAL A 1 92 ? 2.443 -2.829 -3.404 1.00 97.81 92 VAL A C 1
ATOM 748 O O . VAL A 1 92 ? 2.826 -2.811 -4.572 1.00 97.81 92 VAL A O 1
ATOM 751 N N . GLY A 1 93 ? 2.938 -2.000 -2.481 1.00 98.25 93 GLY A N 1
ATOM 752 C CA . GLY A 1 93 ? 3.948 -0.984 -2.771 1.00 98.25 93 GLY A CA 1
ATOM 753 C C . GLY A 1 93 ? 5.255 -1.574 -3.304 1.00 98.25 93 GLY A C 1
ATOM 754 O O . GLY A 1 93 ? 5.812 -1.046 -4.261 1.00 98.25 93 GLY A O 1
ATOM 755 N N . VAL A 1 94 ? 5.713 -2.698 -2.748 1.00 98.06 94 VAL A N 1
ATOM 756 C CA . VAL A 1 94 ? 6.916 -3.398 -3.231 1.00 98.06 94 VAL A CA 1
ATOM 757 C C . VAL A 1 94 ? 6.723 -3.905 -4.659 1.00 98.06 94 VAL A C 1
ATOM 759 O O . VAL A 1 94 ? 7.589 -3.687 -5.502 1.00 98.06 94 VAL A O 1
ATOM 762 N N . VAL A 1 95 ? 5.585 -4.539 -4.957 1.00 98.00 95 VAL A N 1
ATOM 763 C CA . VAL A 1 95 ? 5.296 -5.061 -6.304 1.00 98.00 95 VAL A CA 1
ATOM 764 C C . VAL A 1 95 ? 5.251 -3.932 -7.335 1.00 98.00 95 VAL A C 1
ATOM 766 O O . VAL A 1 95 ? 5.900 -4.025 -8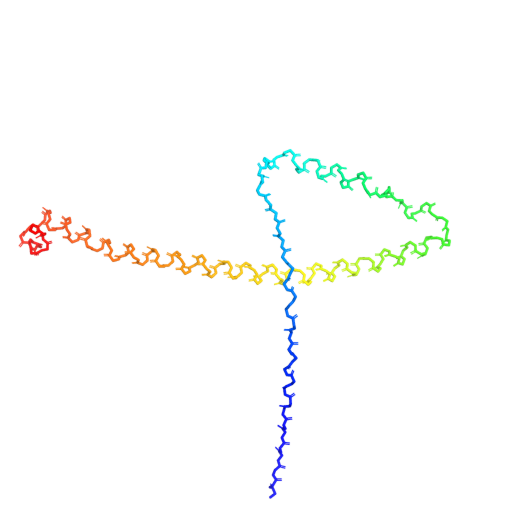.377 1.00 98.00 95 VAL A O 1
ATOM 769 N N . ILE A 1 96 ? 4.538 -2.844 -7.028 1.00 98.06 96 ILE A N 1
ATOM 770 C CA . ILE A 1 96 ? 4.471 -1.662 -7.897 1.00 98.06 96 ILE A CA 1
ATOM 771 C C . ILE A 1 96 ? 5.861 -1.037 -8.059 1.00 98.06 96 ILE A C 1
ATOM 773 O O . ILE A 1 96 ? 6.237 -0.676 -9.171 1.00 98.06 96 ILE A O 1
ATOM 777 N N . GLY A 1 97 ? 6.635 -0.940 -6.976 1.00 97.69 97 GLY A N 1
ATOM 778 C CA . GLY A 1 97 ? 7.974 -0.356 -6.981 1.00 97.69 97 GLY A CA 1
ATOM 779 C C . GLY A 1 97 ? 8.953 -1.118 -7.870 1.00 97.69 97 GLY A C 1
ATOM 780 O O . GLY A 1 97 ? 9.644 -0.498 -8.673 1.00 97.69 97 GLY A O 1
ATOM 781 N N . ILE A 1 98 ? 8.974 -2.451 -7.785 1.00 97.19 98 ILE A N 1
ATOM 782 C CA . ILE A 1 98 ? 9.826 -3.284 -8.647 1.00 97.19 98 ILE A CA 1
ATOM 783 C C . ILE A 1 98 ? 9.403 -3.131 -10.110 1.00 97.19 98 ILE A C 1
ATOM 785 O O . ILE A 1 98 ? 10.251 -2.873 -10.957 1.00 97.19 98 ILE A O 1
ATOM 789 N N . TYR A 1 99 ? 8.104 -3.227 -10.408 1.00 96.38 99 TYR A N 1
ATOM 790 C CA . TYR A 1 99 ? 7.596 -3.071 -11.774 1.00 96.38 99 TYR A CA 1
ATOM 791 C C . TYR A 1 99 ? 7.954 -1.704 -12.372 1.00 96.38 99 TYR A C 1
ATOM 793 O O . TYR A 1 99 ? 8.455 -1.619 -13.496 1.00 96.38 99 TYR A O 1
ATOM 801 N N . TRP A 1 100 ? 7.730 -0.637 -11.601 1.00 96.75 100 TRP A N 1
ATOM 802 C CA . TRP A 1 100 ? 8.075 0.720 -12.006 1.00 96.75 100 TRP A CA 1
ATOM 803 C C . TRP A 1 100 ? 9.573 0.859 -12.252 1.00 96.75 100 TRP A C 1
ATOM 805 O O . TRP A 1 100 ? 9.971 1.396 -13.282 1.00 96.75 100 TRP A O 1
ATOM 815 N N . TYR A 1 101 ? 10.400 0.358 -11.331 1.00 96.19 101 TYR A N 1
ATOM 816 C CA . TYR A 1 101 ? 11.851 0.409 -11.455 1.00 96.19 101 TYR A CA 1
ATOM 817 C C . TYR A 1 101 ? 12.328 -0.323 -12.707 1.00 96.19 101 TYR A C 1
ATOM 819 O O . TYR A 1 101 ? 13.067 0.258 -13.491 1.00 96.19 101 TYR A O 1
ATOM 827 N N . THR A 1 102 ? 11.847 -1.544 -12.956 1.00 94.38 102 THR A N 1
ATOM 828 C CA . THR A 1 102 ? 12.213 -2.303 -14.157 1.00 94.38 102 THR A CA 1
ATOM 829 C C . THR A 1 102 ? 11.876 -1.530 -15.432 1.00 94.38 102 THR A C 1
ATOM 831 O O . THR A 1 102 ? 12.737 -1.383 -16.293 1.00 94.38 102 THR A O 1
ATOM 834 N N . MET A 1 103 ? 10.666 -0.975 -15.547 1.00 90.94 103 MET A N 1
ATOM 835 C CA . MET A 1 103 ? 10.285 -0.190 -16.729 1.00 90.94 103 MET A CA 1
ATOM 836 C C . MET A 1 103 ? 11.062 1.124 -16.856 1.00 90.94 103 MET A C 1
ATOM 838 O O . MET A 1 103 ? 11.406 1.531 -17.964 1.00 90.94 103 MET A O 1
ATOM 842 N N . TYR A 1 104 ? 11.350 1.798 -15.743 1.00 91.56 104 TYR A N 1
ATOM 843 C CA . TYR A 1 104 ? 12.133 3.031 -15.739 1.00 91.56 104 TYR A CA 1
ATOM 844 C C . TYR A 1 104 ? 13.596 2.785 -16.123 1.00 91.56 104 TYR A C 1
ATOM 846 O O . TYR A 1 104 ? 14.150 3.541 -16.913 1.00 91.56 104 TYR A O 1
ATOM 854 N N . SER A 1 105 ? 14.209 1.718 -15.613 1.00 90.25 105 SER A N 1
ATOM 855 C CA . SER A 1 105 ? 15.571 1.319 -15.970 1.00 90.25 105 SER A CA 1
ATOM 856 C C . SER A 1 105 ? 15.686 0.924 -17.438 1.00 90.25 105 SER A C 1
ATOM 858 O O . SER A 1 105 ? 16.619 1.357 -18.097 1.00 90.25 105 SER A O 1
ATOM 860 N N . VAL A 1 106 ? 14.711 0.193 -17.990 1.00 88.44 106 VAL A N 1
ATOM 861 C CA . VAL A 1 106 ? 14.695 -0.116 -19.432 1.00 88.44 106 VAL A CA 1
ATOM 862 C C . VAL A 1 106 ? 14.667 1.164 -20.273 1.00 88.44 106 VAL A C 1
ATOM 864 O O . VAL A 1 106 ? 15.381 1.257 -21.264 1.00 88.44 106 VAL A O 1
ATOM 867 N N . LYS A 1 107 ? 13.903 2.180 -19.850 1.00 83.69 107 LYS A N 1
ATOM 868 C CA . LYS A 1 107 ? 13.883 3.481 -20.534 1.00 83.69 107 LYS A CA 1
ATOM 869 C C . LYS A 1 107 ? 15.199 4.250 -20.441 1.00 83.69 107 LYS A C 1
ATOM 871 O O . LYS A 1 107 ? 15.461 5.062 -21.318 1.00 83.69 107 LYS A O 1
ATOM 876 N N . GLN A 1 108 ? 16.001 4.039 -19.397 1.00 81.44 108 GLN A N 1
ATOM 877 C CA . GLN A 1 108 ? 17.308 4.694 -19.287 1.00 81.44 108 GLN A CA 1
ATOM 878 C C . GLN A 1 108 ? 18.279 4.173 -20.347 1.00 81.44 108 GLN A C 1
ATOM 880 O O . GLN A 1 108 ? 18.954 4.982 -20.971 1.00 81.44 108 GLN A O 1
ATOM 885 N N . GLU A 1 109 ? 18.295 2.864 -20.605 1.00 78.75 109 GLU A N 1
ATOM 886 C CA . GLU A 1 109 ? 19.144 2.287 -21.656 1.00 78.75 109 GLU A CA 1
ATOM 887 C C . GLU A 1 109 ? 18.738 2.805 -23.046 1.00 78.75 109 GLU A C 1
ATOM 889 O O . GLU A 1 109 ? 19.576 3.290 -23.800 1.00 78.75 109 GLU A O 1
ATOM 894 N N . THR A 1 110 ? 17.438 2.813 -23.364 1.00 76.44 110 THR A N 1
ATOM 895 C CA . THR A 1 110 ? 16.955 3.266 -24.683 1.00 76.44 110 THR A CA 1
ATOM 896 C C . THR A 1 110 ? 17.124 4.769 -24.916 1.00 76.44 110 THR A C 1
ATOM 898 O O . THR A 1 110 ? 17.157 5.210 -26.058 1.00 76.44 110 THR A O 1
ATOM 901 N N . PHE A 1 111 ? 17.214 5.569 -23.850 1.00 66.62 111 PHE A N 1
ATOM 902 C CA . PHE A 1 111 ? 17.363 7.021 -23.957 1.00 66.62 111 PHE A CA 1
ATOM 903 C C . PHE A 1 111 ? 18.785 7.444 -24.344 1.00 66.62 111 PHE A C 1
ATOM 905 O O . PHE A 1 111 ? 18.952 8.410 -25.084 1.00 66.62 111 PHE A O 1
ATOM 912 N N . LEU A 1 112 ? 19.815 6.732 -23.870 1.00 70.31 112 LEU A N 1
ATOM 913 C CA . LEU A 1 112 ? 21.188 6.998 -24.312 1.00 70.31 112 LEU A CA 1
ATOM 914 C C . LEU A 1 112 ? 21.380 6.644 -25.791 1.00 70.31 112 LEU A C 1
ATOM 916 O O . LEU A 1 112 ? 22.021 7.405 -26.507 1.00 70.31 112 LEU A O 1
ATOM 920 N N . GLU A 1 113 ? 20.781 5.544 -26.255 1.00 75.56 113 GLU A N 1
ATOM 921 C CA . GLU A 1 113 ? 20.822 5.159 -27.672 1.00 75.56 113 GLU A CA 1
ATOM 922 C C . GLU A 1 113 ? 20.149 6.208 -28.575 1.00 75.56 113 GLU A C 1
ATOM 924 O O . GLU A 1 113 ? 20.699 6.566 -29.615 1.00 75.56 113 GLU A O 1
ATOM 929 N N . GLU A 1 114 ? 18.998 6.747 -28.158 1.00 77.56 114 GLU A N 1
ATOM 930 C CA . GLU A 1 114 ? 18.266 7.781 -28.904 1.00 77.56 114 GLU A CA 1
ATOM 931 C C . GLU A 1 114 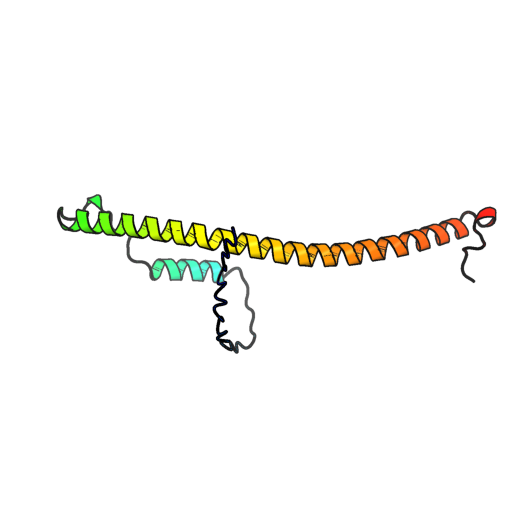? 19.052 9.106 -28.979 1.00 77.56 114 GLU A C 1
ATOM 933 O O . GLU A 1 114 ? 19.132 9.720 -30.044 1.00 77.56 114 GLU A O 1
ATOM 938 N N . ILE A 1 115 ? 19.715 9.520 -27.889 1.00 77.50 115 ILE A N 1
ATOM 939 C CA . ILE A 1 115 ? 20.583 10.712 -27.893 1.00 77.50 115 ILE A CA 1
ATOM 940 C C . ILE A 1 115 ? 21.804 10.513 -28.790 1.00 77.50 115 ILE A C 1
ATOM 942 O O . ILE A 1 115 ? 22.163 11.423 -29.539 1.00 77.50 115 ILE A O 1
ATOM 946 N N . ASP A 1 116 ? 22.461 9.357 -28.714 1.00 77.94 116 ASP A N 1
ATOM 947 C CA . ASP A 1 116 ? 23.638 9.077 -29.536 1.00 77.94 116 ASP A CA 1
ATOM 948 C C . ASP A 1 116 ? 23.283 9.082 -31.035 1.00 77.94 116 ASP A C 1
ATOM 950 O O . ASP A 1 116 ? 24.054 9.596 -31.854 1.00 77.94 116 ASP A O 1
ATOM 954 N N . GLU A 1 117 ? 22.089 8.603 -31.398 1.00 78.56 117 GLU A N 1
ATOM 955 C CA . GLU A 1 117 ? 21.561 8.649 -32.765 1.00 78.56 117 GLU A CA 1
ATOM 956 C C . GLU A 1 117 ? 21.250 10.086 -33.230 1.00 78.56 117 GLU A C 1
ATOM 958 O O . GLU A 1 117 ? 21.702 10.503 -34.303 1.00 78.56 117 GLU A O 1
ATOM 963 N N . GLU A 1 118 ? 20.561 10.895 -32.418 1.00 77.06 118 GLU A N 1
ATOM 964 C CA . GLU A 1 118 ? 20.296 12.309 -32.734 1.00 77.06 118 GLU A CA 1
ATOM 965 C C . GLU A 1 118 ? 21.586 13.147 -32.819 1.00 77.06 118 GLU A C 1
ATOM 967 O O . GLU A 1 118 ? 21.733 14.031 -33.677 1.00 77.06 118 GLU A O 1
ATOM 972 N N . MET A 1 119 ? 22.567 12.863 -31.961 1.00 76.31 119 MET A N 1
ATOM 973 C CA . MET A 1 119 ? 23.874 13.520 -31.971 1.00 76.31 119 MET A CA 1
ATOM 974 C C . MET A 1 119 ? 24.695 13.137 -33.204 1.00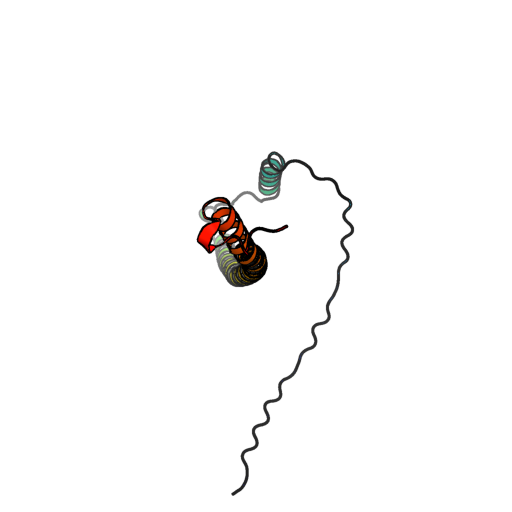 76.31 119 MET A C 1
ATOM 976 O O . MET A 1 119 ? 25.380 13.992 -33.774 1.00 76.31 119 MET A O 1
ATOM 980 N N . ALA A 1 120 ? 24.607 11.889 -33.666 1.00 77.44 120 ALA A N 1
ATOM 981 C CA . ALA A 1 120 ? 25.214 11.463 -34.922 1.00 77.44 120 ALA A CA 1
ATOM 982 C C . ALA A 1 120 ? 24.545 12.126 -36.141 1.00 77.44 120 ALA A C 1
ATOM 984 O O . ALA A 1 120 ? 25.243 12.511 -37.085 1.00 77.44 120 ALA A O 1
ATOM 985 N N . ALA A 1 121 ? 23.222 12.319 -36.103 1.00 78.38 121 ALA A N 1
ATOM 986 C CA . ALA A 1 121 ? 22.464 13.001 -37.153 1.00 78.38 121 ALA A CA 1
ATOM 987 C C . ALA A 1 121 ? 22.778 14.509 -37.235 1.00 78.38 121 ALA A C 1
ATOM 989 O O . ALA A 1 121 ? 22.883 15.067 -38.328 1.00 78.38 121 ALA A O 1
ATOM 990 N N . THR A 1 122 ? 22.964 15.176 -36.092 1.00 78.81 122 THR A N 1
ATOM 991 C CA . THR A 1 122 ? 23.248 16.622 -36.020 1.00 78.81 122 THR A CA 1
ATOM 992 C C . THR A 1 122 ? 24.735 16.960 -36.162 1.00 78.81 122 THR A C 1
ATOM 994 O O . THR A 1 122 ? 25.080 17.971 -36.776 1.00 78.81 122 THR A O 1
ATOM 997 N N . ASN A 1 123 ? 25.632 16.116 -35.641 1.00 78.50 123 ASN A N 1
ATOM 998 C CA . ASN A 1 123 ? 27.083 16.323 -35.636 1.00 78.50 123 ASN A CA 1
ATOM 999 C C . ASN A 1 123 ? 27.845 15.111 -36.212 1.00 78.50 123 ASN A C 1
ATOM 1001 O O . ASN A 1 123 ? 28.625 14.447 -35.515 1.00 78.50 123 ASN A O 1
ATOM 1005 N N . PRO A 1 124 ? 27.724 14.857 -37.529 1.00 71.31 124 PRO A N 1
ATOM 1006 C CA . PRO A 1 124 ? 28.295 13.666 -38.161 1.00 71.31 124 PRO A CA 1
ATOM 1007 C C . PRO A 1 124 ? 29.832 13.639 -38.144 1.00 71.31 124 PRO A C 1
ATOM 1009 O O . PRO A 1 124 ? 30.438 12.576 -38.249 1.00 71.31 124 PRO A O 1
ATOM 1012 N N . LYS A 1 125 ? 30.489 14.797 -37.986 1.00 73.75 125 LYS A N 1
ATOM 1013 C CA . LYS A 1 125 ? 31.959 14.909 -37.998 1.00 73.75 125 LYS A CA 1
ATOM 1014 C C . LYS A 1 125 ? 32.626 14.279 -36.774 1.00 73.75 125 LYS A C 1
ATOM 1016 O O . LYS A 1 125 ? 33.763 13.833 -36.878 1.00 73.75 125 LYS A O 1
ATOM 1021 N N . THR A 1 126 ? 31.944 14.256 -35.632 1.00 73.88 126 THR A N 1
ATOM 1022 C CA . THR A 1 126 ? 32.469 13.713 -34.371 1.00 73.88 126 THR A CA 1
ATOM 1023 C C . THR A 1 126 ? 31.821 12.386 -34.001 1.00 73.88 126 THR A C 1
ATOM 1025 O O . THR A 1 126 ? 32.492 11.543 -33.408 1.00 73.88 126 TH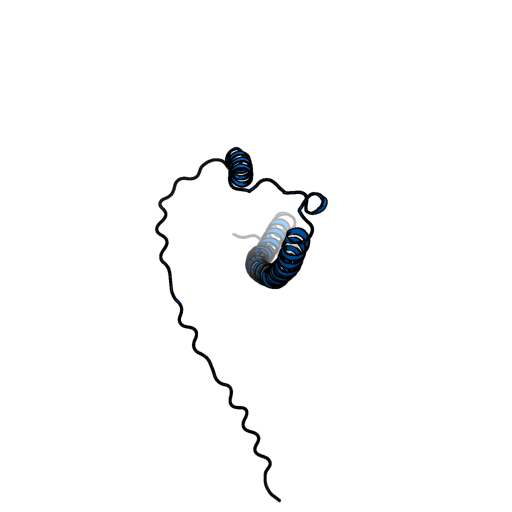R A O 1
ATOM 1028 N N . HIS A 1 127 ? 30.538 12.175 -34.320 1.00 69.44 127 HIS A N 1
ATOM 1029 C CA . HIS A 1 127 ? 29.768 11.008 -33.852 1.00 69.44 127 HIS A CA 1
ATOM 1030 C C . HIS A 1 127 ? 29.147 10.187 -34.993 1.00 69.44 127 HIS A C 1
ATOM 1032 O O . HIS A 1 127 ? 28.361 9.281 -34.752 1.00 69.44 127 HIS A O 1
ATOM 1038 N N . GLY A 1 128 ? 29.569 10.409 -36.243 1.00 66.81 128 GLY A N 1
ATOM 1039 C CA . GLY A 1 128 ? 29.057 9.680 -37.412 1.00 66.81 128 GLY A CA 1
ATOM 1040 C C . GLY A 1 128 ? 29.305 8.164 -37.416 1.00 66.81 128 GLY A C 1
ATOM 1041 O O . GLY A 1 128 ? 28.727 7.470 -38.241 1.00 66.81 128 GLY A O 1
ATOM 1042 N N . HIS A 1 129 ? 30.123 7.629 -36.503 1.00 75.06 129 HIS A N 1
ATOM 1043 C CA . HIS A 1 129 ? 30.296 6.180 -36.324 1.00 75.06 129 HIS A CA 1
ATOM 1044 C C . HIS A 1 129 ? 29.140 5.519 -35.554 1.00 75.06 129 HIS A C 1
ATOM 1046 O O . HIS A 1 129 ? 29.009 4.299 -35.598 1.00 75.06 129 HIS A O 1
ATOM 1052 N N . LEU A 1 130 ? 28.323 6.317 -34.858 1.00 73.31 130 LEU A N 1
ATOM 1053 C CA . LEU A 1 130 ? 27.116 5.878 -34.155 1.00 73.31 130 LEU A CA 1
ATOM 1054 C C . LEU A 1 130 ? 25.876 5.945 -35.060 1.00 73.31 130 LEU A C 1
ATOM 1056 O O . LEU A 1 130 ? 24.853 5.347 -34.744 1.00 73.31 130 LEU A O 1
ATOM 1060 N N . ALA A 1 131 ? 25.976 6.613 -36.219 1.00 67.25 131 ALA A N 1
ATOM 1061 C CA . ALA A 1 131 ? 24.929 6.593 -37.231 1.00 67.25 131 ALA A CA 1
ATOM 1062 C C . ALA A 1 131 ? 24.801 5.170 -37.789 1.00 67.25 131 ALA A C 1
ATOM 1064 O O . ALA A 1 131 ? 25.717 4.641 -38.429 1.00 67.25 131 ALA A O 1
ATOM 1065 N N . LYS A 1 132 ? 23.664 4.530 -37.516 1.00 64.94 132 LYS A N 1
ATOM 1066 C CA . LYS A 1 132 ? 23.372 3.186 -38.009 1.00 64.94 132 LYS A CA 1
ATOM 1067 C C . LYS A 1 132 ? 23.324 3.195 -39.542 1.00 64.94 132 LYS A C 1
ATOM 1069 O O . LYS A 1 132 ? 22.849 4.150 -40.152 1.00 64.94 132 LYS A O 1
ATOM 1074 N N . LYS A 1 133 ? 23.852 2.132 -40.147 1.00 57.75 133 LYS A N 1
ATOM 1075 C CA . LYS A 1 133 ? 23.835 1.914 -41.598 1.00 57.75 133 LYS A CA 1
ATOM 1076 C C . LYS A 1 133 ? 22.423 1.649 -42.113 1.00 57.75 133 LYS A C 1
ATOM 1078 O O . LYS A 1 133 ? 21.695 0.908 -41.415 1.00 57.75 133 LYS A O 1
#

InterPro domains:
  IPR018628 Cytochrome c oxidase assembly factor 3, mitochondrial, coiled-coil domain [PF09813] (70-118)
  IPR041752 Cytochrome c oxidase assembly factor 3, mitochondrial [PTHR15642] (32-128)

Secondary structure (DSSP, 8-state):
-------------PPPP-------------HHHHHHHHHHHHHHTSPP---TTSS-HHHHHHHHHHHHHHHHHHHHHHHHHHHHHHHHHHHHHHHHHHHHHHHHHHHHHHHHHHHHHHHHHH-HHHHTTSS--

pLDDT: mean 70.29, std 15.37, range [38.88, 98.25]

Foldseek 3Di:
DDDDDDDDDDDDDDDDDDDDDDDDDDDDDDDPVVVVVVVVVVVVPDDDDDDLVPDDPVVSVVVVVVVVVVVVVVVVVVVVVVVVVVVVVVVVCVVVVVVVVVVVVVVVVVVVLVVLCVCCVVPVPPRVVSPDD

Organism: NCBI:txid1561998